Protein AF-A0A2W5N601-F1 (afdb_monomer_lite)

Foldseek 3Di:
DDDFDWDKDKDKDKDWAFPPDADLHGTKIKIKIKMKMATPTPRCVVVVFRMKIKIKIWMKHANCNNPPPFFGIKIWMWMWMDTPPDTDIDIDIDTHD

Radius of gyration: 17.99 Å; chains: 1; bounding box: 40×43×37 Å

Secondary structure (DSSP, 8-state):
-----B--EEEEEEEEEEEEEEETTEEEEEEEEEEEEE-TBHHHHHHT-SEEEEEEEEEEEE-TTTT-TT-SEEEEEEEEEEESS-EEEEEEEEEE-

Organism: Rhodovulum sulfidophilum (NCBI:txid35806)

Structure (mmCIF, N/CA/C/O backbone):
data_AF-A0A2W5N601-F1
#
_entry.id   AF-A0A2W5N601-F1
#
loop_
_atom_site.group_PDB
_atom_site.id
_atom_site.type_symbol
_atom_site.label_atom_id
_atom_site.label_alt_id
_atom_site.label_comp_id
_atom_site.label_asym_id
_atom_site.label_entity_id
_atom_site.label_seq_id
_atom_site.pdbx_PDB_ins_code
_atom_site.Cartn_x
_atom_site.Cartn_y
_atom_site.Cartn_z
_atom_site.occupancy
_atom_site.B_iso_or_equiv
_atom_site.auth_seq_id
_atom_site.auth_comp_id
_atom_site.auth_asym_id
_atom_site.auth_atom_id
_atom_site.pdbx_PDB_model_num
ATOM 1 N N . MET A 1 1 ? 18.893 -29.775 -20.450 1.00 38.06 1 MET A N 1
ATOM 2 C CA . MET A 1 1 ? 18.366 -29.328 -19.144 1.00 38.06 1 MET A CA 1
ATOM 3 C C . MET A 1 1 ? 18.078 -27.846 -19.275 1.00 38.06 1 MET A C 1
ATOM 5 O O . MET A 1 1 ? 19.002 -27.122 -19.613 1.00 38.06 1 MET A O 1
ATOM 9 N N . ALA A 1 2 ? 16.828 -27.413 -19.119 1.00 45.81 2 ALA A N 1
ATOM 10 C CA . ALA A 1 2 ? 16.518 -25.990 -18.998 1.00 45.81 2 ALA A CA 1
ATOM 11 C C . ALA A 1 2 ? 16.706 -25.617 -17.522 1.00 45.81 2 ALA A C 1
ATOM 13 O O . ALA A 1 2 ? 16.011 -26.170 -16.672 1.00 45.81 2 ALA A O 1
ATOM 14 N N . SER A 1 3 ? 17.696 -24.776 -17.223 1.00 50.38 3 SER A N 1
ATOM 15 C CA . SER A 1 3 ? 17.849 -24.151 -15.909 1.00 50.38 3 SER A CA 1
ATOM 16 C C . SER A 1 3 ? 17.188 -22.787 -16.012 1.00 50.38 3 SER A C 1
ATOM 18 O O . SER A 1 3 ? 17.697 -21.931 -16.727 1.00 50.38 3 SER A O 1
ATOM 20 N N . ALA A 1 4 ? 16.025 -22.626 -15.387 1.00 56.06 4 ALA A N 1
ATOM 21 C CA . ALA A 1 4 ? 15.384 -21.327 -15.247 1.00 56.06 4 ALA A CA 1
ATOM 22 C C . ALA A 1 4 ? 15.852 -20.744 -13.912 1.00 56.06 4 ALA A C 1
ATOM 24 O O . ALA A 1 4 ? 15.427 -21.203 -12.850 1.00 56.06 4 ALA A O 1
ATOM 25 N N . GLU A 1 5 ? 16.768 -19.781 -13.961 1.00 55.16 5 GLU A N 1
ATOM 26 C CA . GLU A 1 5 ? 17.165 -19.015 -12.782 1.00 55.16 5 GLU A CA 1
ATOM 27 C C . GLU A 1 5 ? 16.173 -17.861 -12.616 1.00 55.16 5 GLU A C 1
ATOM 29 O O . GLU A 1 5 ? 16.104 -16.944 -13.433 1.00 55.16 5 GLU A O 1
ATOM 34 N N . ALA A 1 6 ? 15.338 -17.965 -11.584 1.00 60.78 6 ALA A N 1
ATOM 35 C CA . ALA A 1 6 ? 14.373 -16.947 -11.197 1.00 60.78 6 ALA A CA 1
ATOM 36 C C . ALA A 1 6 ? 14.800 -16.383 -9.842 1.00 60.78 6 ALA A C 1
ATOM 38 O O . ALA A 1 6 ? 14.322 -16.810 -8.790 1.00 60.78 6 ALA A O 1
ATOM 39 N N . GLU A 1 7 ? 15.749 -15.456 -9.870 1.00 66.44 7 GLU A N 1
ATOM 40 C CA . GLU A 1 7 ? 16.142 -14.697 -8.690 1.00 66.44 7 GLU A CA 1
ATOM 41 C C . GLU A 1 7 ? 15.387 -13.368 -8.705 1.00 66.44 7 GLU A C 1
ATOM 43 O O . GLU A 1 7 ? 15.323 -12.695 -9.724 1.00 66.44 7 GLU A O 1
ATOM 48 N N . THR A 1 8 ? 14.780 -12.979 -7.585 1.00 74.12 8 THR A N 1
ATOM 49 C CA . THR A 1 8 ? 14.148 -11.662 -7.441 1.00 74.12 8 THR A CA 1
ATOM 50 C C . THR A 1 8 ? 14.708 -10.996 -6.200 1.00 74.12 8 THR A C 1
ATOM 52 O O . THR A 1 8 ? 14.584 -11.529 -5.095 1.00 74.12 8 THR A O 1
ATOM 55 N N . LEU A 1 9 ? 15.265 -9.798 -6.358 1.00 81.50 9 LEU A N 1
ATOM 56 C CA . LEU A 1 9 ? 15.623 -8.950 -5.228 1.00 81.50 9 LEU A CA 1
ATOM 57 C C . LEU A 1 9 ? 14.564 -7.865 -5.081 1.00 81.50 9 LEU A C 1
ATOM 59 O O . LEU A 1 9 ? 14.453 -6.994 -5.938 1.00 81.50 9 LEU A O 1
ATOM 63 N N . ALA A 1 10 ? 13.799 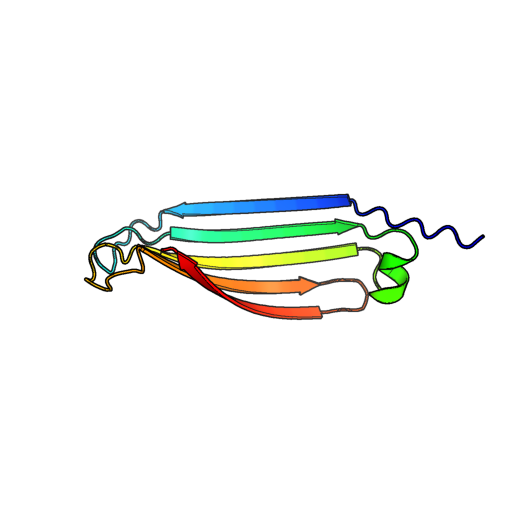-7.897 -3.992 1.00 86.88 10 ALA A N 1
ATOM 64 C CA . ALA A 1 10 ? 12.744 -6.924 -3.737 1.00 86.88 10 ALA A CA 1
ATOM 65 C C . ALA A 1 10 ? 13.002 -6.130 -2.452 1.00 86.88 10 ALA A C 1
ATOM 67 O O . ALA A 1 10 ? 13.216 -6.691 -1.377 1.00 86.88 10 ALA A O 1
ATOM 68 N N . LEU A 1 11 ? 12.911 -4.809 -2.567 1.00 91.81 11 LEU A N 1
ATOM 69 C CA . LEU A 1 11 ? 12.819 -3.872 -1.460 1.00 91.81 11 LEU A CA 1
ATOM 70 C C . LEU A 1 11 ? 11.368 -3.415 -1.332 1.00 91.81 11 LEU A C 1
ATOM 72 O O . LEU A 1 11 ? 10.755 -3.000 -2.314 1.00 91.81 11 LEU A O 1
ATOM 76 N N . TRP A 1 12 ? 10.828 -3.435 -0.116 1.00 94.19 12 TRP A N 1
ATOM 77 C CA . TRP A 1 12 ? 9.494 -2.916 0.161 1.00 94.19 12 TRP A CA 1
ATOM 78 C C . TRP A 1 12 ? 9.486 -2.088 1.442 1.00 94.19 12 TRP A C 1
ATOM 80 O O . TRP A 1 12 ? 10.203 -2.373 2.401 1.00 94.19 12 TRP A O 1
ATOM 90 N N . SER A 1 13 ? 8.646 -1.062 1.461 1.00 95.62 13 SER A N 1
ATOM 91 C CA . SER A 1 13 ? 8.379 -0.255 2.639 1.00 95.62 13 SER A CA 1
ATOM 92 C C . SER A 1 13 ? 6.910 0.158 2.686 1.00 95.62 13 SER A C 1
ATOM 94 O O . SER A 1 13 ? 6.234 0.346 1.670 1.00 95.62 13 SER A O 1
ATOM 96 N N . ARG A 1 14 ? 6.388 0.266 3.909 1.00 95.38 14 ARG A N 1
ATOM 97 C CA . ARG A 1 14 ? 5.044 0.775 4.176 1.00 95.38 14 ARG A CA 1
ATOM 98 C C . ARG A 1 14 ? 5.088 1.650 5.414 1.00 95.38 14 ARG A C 1
ATOM 100 O O . ARG A 1 14 ? 5.418 1.168 6.495 1.00 95.38 14 ARG A O 1
ATOM 107 N N . LEU A 1 15 ? 4.685 2.904 5.262 1.00 94.88 15 LEU A N 1
ATOM 108 C CA . LEU A 1 15 ? 4.567 3.853 6.357 1.00 94.88 15 LEU A CA 1
ATOM 109 C C . LEU A 1 15 ? 3.093 4.134 6.641 1.00 94.88 15 LEU A C 1
ATOM 111 O O . LEU A 1 15 ? 2.300 4.343 5.723 1.00 94.88 15 LEU A O 1
ATOM 115 N N . ARG A 1 16 ? 2.735 4.147 7.927 1.00 94.00 16 ARG A N 1
ATOM 116 C CA . ARG A 1 16 ? 1.421 4.588 8.394 1.00 94.00 16 ARG A CA 1
ATOM 117 C C . ARG A 1 16 ? 1.594 5.823 9.258 1.00 94.00 16 ARG A C 1
ATOM 119 O O . ARG A 1 16 ? 2.340 5.768 10.232 1.00 94.00 16 ARG A O 1
ATOM 126 N N . MET A 1 17 ? 0.901 6.903 8.919 1.00 94.25 17 MET A N 1
ATOM 127 C CA . MET A 1 17 ? 0.989 8.162 9.661 1.00 94.25 17 MET A CA 1
ATOM 128 C C . MET A 1 17 ? -0.391 8.549 10.199 1.00 94.25 17 MET A C 1
ATOM 130 O O . MET A 1 17 ? -1.374 8.465 9.455 1.00 94.25 17 MET A O 1
ATOM 134 N N . PRO A 1 18 ? -0.503 8.950 11.478 1.00 91.31 18 PRO A N 1
ATOM 135 C CA . PRO A 1 18 ? -1.750 9.488 12.004 1.00 91.31 18 PRO A CA 1
ATOM 136 C C . PRO A 1 18 ? -2.064 10.819 11.315 1.00 91.31 18 PRO A C 1
ATOM 138 O O . PRO A 1 18 ? -1.178 11.647 11.124 1.00 91.31 18 PRO A O 1
ATOM 141 N N . THR A 1 19 ? -3.326 11.025 10.942 1.00 90.25 19 THR A N 1
ATOM 142 C CA . THR A 1 19 ? -3.769 12.294 10.330 1.00 90.25 19 THR A CA 1
ATOM 143 C C . THR A 1 19 ? -4.211 13.334 11.358 1.00 90.25 19 THR A C 1
ATOM 145 O O . THR A 1 19 ? -4.376 14.497 11.012 1.00 90.25 19 THR A O 1
ATOM 148 N N . GLY A 1 20 ? -4.431 12.917 12.610 1.00 88.50 20 GLY A N 1
ATOM 149 C CA . GLY A 1 20 ? -5.069 13.740 13.642 1.00 88.50 20 GLY A CA 1
ATOM 150 C C . GLY A 1 20 ? -6.587 13.877 13.477 1.00 88.50 20 GLY A C 1
ATOM 151 O O . GLY A 1 20 ? -7.223 14.527 14.298 1.00 88.50 20 GLY A O 1
ATOM 152 N N . VAL A 1 21 ? -7.170 13.262 12.443 1.00 89.06 21 VAL A N 1
ATOM 153 C CA . VAL A 1 21 ? -8.613 13.257 12.185 1.00 89.06 21 VAL A CA 1
ATOM 154 C C . VAL A 1 21 ? -9.210 11.936 12.651 1.00 89.06 21 VAL A C 1
ATOM 156 O O . VAL A 1 21 ? -8.623 10.870 12.446 1.00 89.06 21 VAL A O 1
ATOM 159 N N . GLU A 1 22 ? -10.402 12.005 13.233 1.00 89.06 22 GLU A N 1
ATOM 160 C CA . GLU A 1 22 ? -11.209 10.841 13.585 1.00 89.06 22 GLU A CA 1
ATOM 161 C C . GLU A 1 22 ? -12.457 10.763 12.700 1.00 89.06 22 GLU A C 1
ATOM 163 O O . GLU A 1 22 ? -13.091 11.774 12.396 1.00 89.06 22 GLU A O 1
ATOM 168 N N . ALA A 1 23 ? -12.813 9.551 12.285 1.00 83.31 23 ALA A N 1
ATOM 169 C CA . ALA A 1 23 ? -14.067 9.241 11.611 1.00 83.31 23 ALA A CA 1
ATOM 170 C C . ALA A 1 23 ? -14.530 7.840 12.006 1.00 83.31 23 ALA A C 1
ATOM 172 O O . ALA A 1 23 ? -13.719 6.995 12.367 1.00 83.31 23 ALA A O 1
ATOM 173 N N . PHE A 1 24 ? -15.841 7.595 11.938 1.00 82.00 24 PHE A N 1
ATOM 174 C CA . PHE A 1 24 ? -16.437 6.287 12.258 1.00 82.00 24 PHE A CA 1
ATOM 175 C C . PHE A 1 24 ? -16.101 5.769 13.673 1.00 82.00 24 PHE A C 1
ATOM 177 O O . PHE A 1 24 ? -16.135 4.571 13.945 1.00 82.00 24 PHE A O 1
ATOM 184 N N . GLY A 1 25 ? -15.805 6.698 14.588 1.00 80.94 25 GLY A N 1
ATOM 185 C CA . GLY A 1 25 ? -15.406 6.401 15.958 1.00 80.94 25 GLY A CA 1
ATOM 186 C C . GLY A 1 25 ? -13.930 6.034 16.119 1.00 80.94 25 GLY A C 1
ATOM 187 O O . GLY A 1 25 ? -13.552 5.570 17.182 1.00 80.94 25 GLY A O 1
ATOM 188 N N . GLY A 1 26 ? -13.063 6.223 15.126 1.00 85.88 26 GLY A N 1
ATOM 189 C CA . GLY A 1 26 ? -11.634 5.988 15.326 1.00 85.88 26 GLY A CA 1
ATOM 190 C C . GLY A 1 26 ? -10.719 6.837 14.448 1.00 85.88 26 GLY A C 1
ATOM 191 O O . GLY A 1 26 ? -11.177 7.608 13.604 1.00 85.88 26 GLY A O 1
ATOM 192 N N . PRO A 1 27 ? -9.397 6.737 14.654 1.00 89.38 27 PRO A N 1
ATOM 193 C CA . PRO A 1 27 ? -8.434 7.586 13.969 1.00 89.38 27 PRO A CA 1
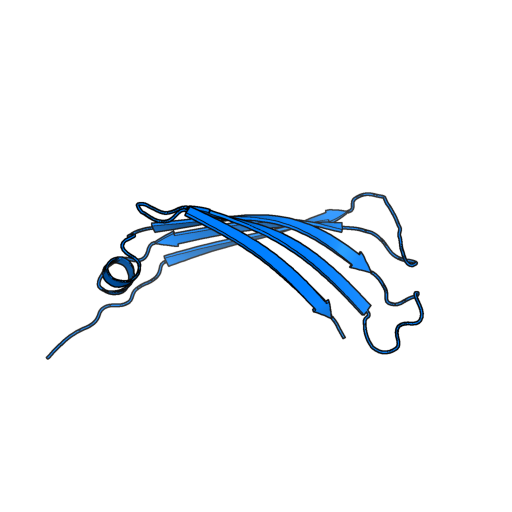ATOM 194 C C . PRO A 1 27 ? -8.266 7.184 12.501 1.00 89.38 27 PRO A C 1
ATOM 196 O O . PRO A 1 27 ? -8.048 6.013 12.177 1.00 89.38 27 PRO A O 1
ATOM 199 N N . ILE A 1 28 ? -8.257 8.179 11.616 1.00 91.06 28 ILE A N 1
ATOM 200 C CA . ILE A 1 28 ? -7.853 8.011 10.220 1.00 91.06 28 ILE A CA 1
ATOM 201 C C . ILE A 1 28 ? -6.324 8.043 10.138 1.00 91.06 28 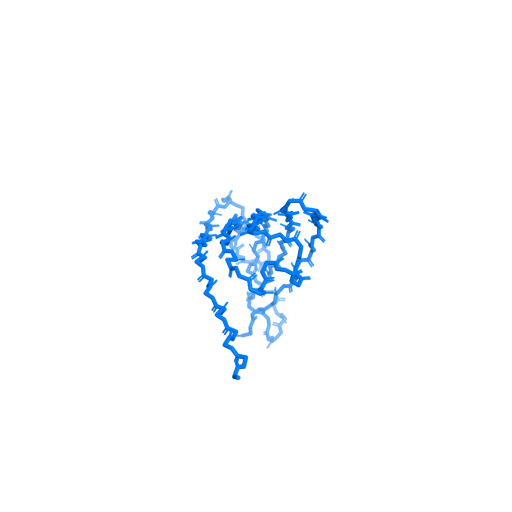ILE A C 1
ATOM 203 O O . ILE A 1 28 ? -5.654 8.932 10.682 1.00 91.06 28 ILE A O 1
ATOM 207 N N . ARG A 1 29 ? -5.752 7.092 9.401 1.00 94.69 29 ARG A N 1
ATOM 208 C CA . ARG A 1 29 ? -4.317 7.033 9.102 1.00 94.69 29 ARG A CA 1
ATOM 209 C C . ARG A 1 29 ? -4.093 7.116 7.603 1.00 94.69 29 ARG A C 1
ATOM 211 O O . ARG A 1 29 ? -4.854 6.550 6.826 1.00 94.69 29 ARG A O 1
ATOM 218 N N . THR A 1 30 ? -3.021 7.773 7.190 1.00 94.94 30 THR A N 1
ATOM 219 C CA . THR A 1 30 ? -2.539 7.663 5.810 1.00 94.94 30 THR A CA 1
ATOM 220 C C . THR A 1 30 ? -1.605 6.470 5.696 1.00 94.94 30 THR A C 1
ATOM 222 O O . THR A 1 30 ? -0.944 6.080 6.663 1.00 94.94 30 THR A O 1
ATOM 225 N N . VAL A 1 31 ? -1.574 5.865 4.516 1.00 95.69 31 VAL A N 1
ATOM 226 C CA . VAL A 1 31 ? -0.720 4.727 4.187 1.00 95.69 31 VAL A CA 1
ATOM 227 C C . VAL A 1 31 ? 0.084 5.099 2.954 1.00 95.69 31 VAL A C 1
ATOM 229 O O . VAL A 1 31 ? -0.492 5.288 1.888 1.00 95.69 31 VAL A O 1
ATOM 232 N N . ALA A 1 32 ? 1.400 5.188 3.095 1.00 96.50 32 ALA A N 1
ATOM 233 C CA . ALA A 1 32 ? 2.320 5.304 1.972 1.00 96.50 32 ALA A CA 1
ATOM 234 C C . ALA A 1 32 ? 3.018 3.957 1.763 1.00 96.50 32 ALA A C 1
ATOM 236 O O . ALA A 1 32 ? 3.460 3.323 2.724 1.00 96.50 32 ALA A O 1
ATOM 237 N N . GLU A 1 33 ? 3.097 3.509 0.518 1.00 96.56 33 GLU A N 1
ATOM 238 C CA . GLU A 1 33 ? 3.728 2.252 0.123 1.00 96.56 33 GLU A CA 1
ATOM 239 C C . GLU A 1 33 ? 4.789 2.536 -0.935 1.00 96.56 33 GLU A C 1
ATOM 241 O O . GLU A 1 33 ? 4.573 3.342 -1.838 1.00 96.56 33 GLU A O 1
ATOM 246 N N . PHE A 1 34 ? 5.924 1.858 -0.843 1.00 96.06 34 PHE A N 1
ATOM 247 C CA . PHE A 1 34 ? 6.921 1.845 -1.901 1.00 96.06 34 PHE A CA 1
ATOM 248 C C . PHE A 1 34 ? 7.482 0.437 -2.043 1.00 96.06 34 PHE A C 1
ATOM 250 O O . PHE A 1 34 ? 7.721 -0.254 -1.053 1.00 96.06 34 PHE A O 1
ATOM 257 N N . SER A 1 35 ? 7.700 0.002 -3.272 1.00 94.12 35 SER A N 1
ATOM 258 C CA . SER A 1 35 ? 8.399 -1.242 -3.554 1.00 94.12 35 SER A CA 1
ATOM 259 C C . SER A 1 35 ? 9.223 -1.106 -4.818 1.00 94.12 35 SER A C 1
ATOM 261 O O . SER A 1 35 ? 8.737 -0.557 -5.800 1.00 94.12 35 SER A O 1
ATOM 263 N N . ALA A 1 36 ? 10.433 -1.648 -4.808 1.00 91.88 36 ALA A N 1
ATOM 264 C CA . ALA A 1 36 ? 11.296 -1.760 -5.972 1.00 91.88 36 ALA A CA 1
ATOM 265 C C . ALA A 1 36 ? 11.804 -3.199 -6.057 1.00 91.88 36 ALA A C 1
ATOM 267 O O . ALA A 1 36 ? 12.255 -3.747 -5.056 1.00 91.88 36 ALA A O 1
ATOM 268 N N . SER A 1 37 ? 11.698 -3.819 -7.223 1.00 88.25 37 SER A N 1
ATOM 269 C CA . SER A 1 37 ? 12.119 -5.198 -7.459 1.00 88.25 37 SER A CA 1
ATOM 270 C C . SER A 1 37 ? 13.052 -5.250 -8.656 1.00 88.25 37 SER A C 1
ATOM 272 O O . SER A 1 37 ? 12.760 -4.641 -9.679 1.00 88.25 37 SER A O 1
ATOM 274 N N . TRP A 1 38 ? 14.155 -5.974 -8.520 1.00 83.50 38 TRP A N 1
ATOM 275 C CA . TRP A 1 38 ? 15.059 -6.351 -9.598 1.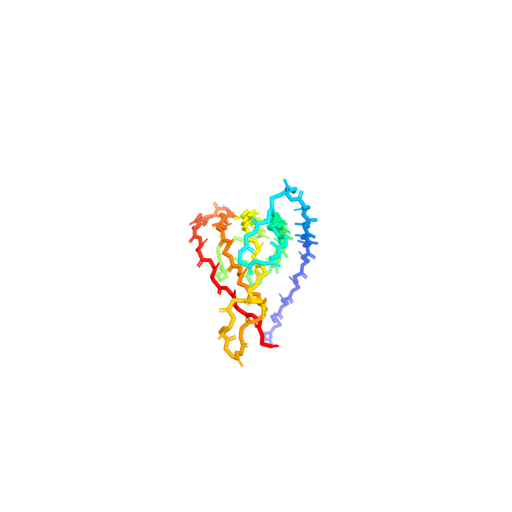00 83.50 38 TRP A CA 1
A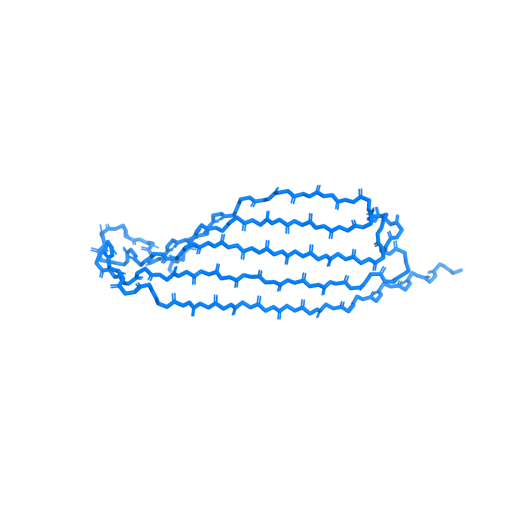TOM 276 C C . TRP A 1 38 ? 14.741 -7.798 -9.992 1.00 83.50 38 TRP A C 1
ATOM 278 O O . TRP A 1 38 ? 14.677 -8.669 -9.117 1.00 83.50 38 TRP A O 1
ATOM 288 N N . LEU A 1 39 ? 14.490 -8.027 -11.281 1.00 77.75 39 LEU A N 1
ATOM 289 C CA . LEU A 1 39 ? 13.966 -9.269 -11.865 1.00 77.75 39 LEU A CA 1
ATOM 290 C C . LEU A 1 39 ? 14.945 -9.835 -12.918 1.00 77.75 39 LEU A C 1
ATOM 292 O O . LEU A 1 39 ? 14.612 -9.880 -14.101 1.00 77.75 39 LEU A O 1
ATOM 296 N N . PRO A 1 40 ? 16.167 -10.236 -12.531 1.00 66.81 40 PRO A N 1
ATOM 297 C CA . PRO A 1 40 ? 17.162 -10.750 -13.460 1.00 66.81 40 PRO A CA 1
ATOM 298 C C . PRO A 1 40 ? 16.730 -12.102 -14.048 1.00 66.81 40 PRO A C 1
ATOM 300 O O . PRO A 1 40 ? 16.155 -12.946 -13.362 1.00 66.81 40 PRO A O 1
ATOM 303 N N . GLY A 1 41 ? 17.041 -12.322 -15.327 1.00 65.06 41 GLY A N 1
ATOM 304 C CA . GLY A 1 41 ? 16.848 -13.610 -16.001 1.00 65.06 41 GLY A CA 1
ATOM 305 C C . GLY A 1 41 ? 15.469 -13.797 -16.646 1.00 65.06 41 GLY A C 1
ATOM 306 O O . GLY A 1 41 ? 14.860 -12.866 -17.182 1.00 65.06 41 GLY A O 1
ATOM 307 N N . ASP A 1 42 ? 14.968 -15.033 -16.635 1.00 61.78 42 ASP A N 1
ATOM 308 C CA . ASP A 1 42 ? 13.771 -15.426 -17.397 1.00 61.78 42 ASP A CA 1
ATOM 309 C C . ASP A 1 42 ? 12.484 -14.727 -16.906 1.00 61.78 42 ASP A C 1
ATOM 311 O O . ASP A 1 42 ? 11.532 -14.553 -17.672 1.00 61.78 42 ASP A O 1
ATOM 315 N N . GLN A 1 43 ? 12.453 -14.253 -15.654 1.00 57.22 43 GLN A N 1
ATOM 316 C CA . GLN A 1 43 ? 11.334 -13.471 -15.107 1.00 57.22 43 GLN A CA 1
ATOM 317 C C . GLN A 1 43 ? 11.218 -12.073 -15.726 1.00 57.22 43 GLN A C 1
ATOM 319 O O . GLN A 1 43 ? 10.110 -11.662 -16.090 1.00 57.22 43 GLN A O 1
ATOM 324 N N . GLY A 1 44 ? 12.341 -11.366 -15.887 1.00 58.78 44 GLY A N 1
ATOM 325 C CA . GLY A 1 44 ? 12.374 -10.077 -16.578 1.00 58.78 44 GLY A CA 1
ATOM 326 C C . GLY A 1 44 ? 11.995 -10.214 -18.051 1.00 58.78 44 GLY A C 1
ATOM 327 O O . GLY A 1 44 ? 11.301 -9.362 -18.601 1.00 58.78 44 GLY A O 1
ATOM 328 N N . THR A 1 45 ? 12.307 -11.359 -18.667 1.00 59.56 45 THR A N 1
ATOM 329 C CA . THR A 1 45 ? 11.950 -11.659 -20.064 1.00 59.56 45 THR A CA 1
ATOM 330 C C . THR A 1 45 ? 10.432 -11.794 -20.272 1.00 59.56 45 THR A C 1
ATOM 332 O O . THR A 1 45 ? 9.896 -11.294 -21.264 1.00 59.56 45 THR A O 1
ATOM 335 N N . VAL A 1 46 ? 9.706 -12.411 -19.329 1.00 62.91 46 VAL A N 1
ATOM 336 C CA . VAL A 1 46 ? 8.233 -12.543 -19.391 1.00 62.91 46 VAL A CA 1
ATOM 337 C C . VAL A 1 46 ? 7.531 -11.208 -19.124 1.00 62.91 46 VAL A C 1
ATOM 339 O O . VAL A 1 46 ? 6.550 -10.883 -19.796 1.00 62.91 46 VAL A O 1
ATOM 342 N N . LEU A 1 47 ? 8.038 -10.420 -18.173 1.00 63.22 47 LEU A N 1
ATOM 343 C CA . LEU A 1 47 ? 7.491 -9.103 -17.821 1.00 63.22 47 LEU A CA 1
ATOM 344 C C . LEU A 1 47 ? 8.025 -7.964 -18.713 1.00 63.22 47 LEU A C 1
ATOM 346 O O . LEU A 1 47 ? 7.560 -6.831 -18.592 1.00 63.22 47 LEU A O 1
ATOM 350 N N . ARG A 1 48 ? 8.958 -8.272 -19.629 1.00 62.56 48 ARG A N 1
ATOM 351 C CA . ARG A 1 48 ? 9.712 -7.332 -20.482 1.00 62.56 48 ARG A CA 1
ATOM 352 C C . ARG A 1 48 ? 10.323 -6.179 -19.690 1.00 62.56 48 ARG A C 1
ATOM 354 O O . ARG A 1 48 ? 10.182 -5.015 -20.067 1.00 62.56 48 ARG A O 1
ATOM 361 N N . THR A 1 49 ? 10.885 -6.484 -18.533 1.00 64.44 49 THR A N 1
ATOM 362 C CA . THR A 1 49 ? 11.378 -5.478 -17.601 1.00 64.44 49 THR A CA 1
ATOM 363 C C . THR A 1 49 ? 12.309 -6.129 -16.588 1.00 64.44 49 THR A C 1
ATOM 365 O O . THR A 1 49 ? 11.889 -7.022 -15.853 1.00 64.44 49 THR A O 1
ATOM 368 N N . ASP A 1 50 ? 13.534 -5.618 -16.502 1.00 78.31 50 ASP A N 1
ATOM 369 C CA . ASP A 1 50 ? 14.534 -6.098 -15.540 1.00 78.31 50 ASP A CA 1
ATOM 370 C C . ASP A 1 50 ? 14.357 -5.471 -14.143 1.00 78.31 50 ASP A C 1
ATOM 372 O O . ASP A 1 50 ? 14.910 -5.956 -13.152 1.00 78.31 50 ASP A O 1
ATOM 376 N N . TRP A 1 51 ? 13.541 -4.415 -14.025 1.00 83.75 51 TRP A N 1
ATOM 377 C CA . TRP A 1 51 ? 13.238 -3.757 -12.752 1.00 83.75 51 TRP A CA 1
ATOM 378 C C . TRP A 1 51 ? 11.837 -3.137 -12.693 1.00 83.75 51 TRP A C 1
ATOM 380 O O . TRP A 1 51 ? 11.367 -2.490 -13.622 1.00 83.75 51 TRP A O 1
ATOM 390 N N . LEU A 1 52 ? 11.175 -3.240 -11.546 1.00 89.62 52 LEU A N 1
ATOM 391 C CA . LEU A 1 52 ? 9.841 -2.683 -11.346 1.00 89.62 52 LEU A CA 1
ATOM 392 C C . LEU A 1 52 ? 9.793 -1.871 -10.060 1.00 89.62 52 LEU A C 1
ATOM 394 O O . LEU A 1 52 ? 10.140 -2.372 -8.993 1.00 89.62 52 LEU A O 1
ATOM 398 N N . ALA A 1 53 ? 9.326 -0.631 -10.149 1.00 92.38 53 ALA A N 1
ATOM 399 C CA . ALA A 1 53 ? 9.070 0.222 -9.000 1.00 92.38 53 ALA A CA 1
ATOM 400 C C . ALA A 1 53 ? 7.579 0.546 -8.896 1.00 92.38 53 ALA A C 1
ATOM 402 O O . ALA A 1 53 ? 6.898 0.794 -9.886 1.00 92.38 53 ALA A O 1
ATOM 403 N N . GLN A 1 54 ? 7.061 0.573 -7.678 1.00 94.94 54 GLN A N 1
ATOM 404 C CA . GLN A 1 54 ? 5.680 0.916 -7.389 1.00 94.94 54 GLN A CA 1
ATOM 405 C C . GLN A 1 54 ? 5.641 1.838 -6.179 1.00 94.94 54 GLN A C 1
ATOM 407 O O . GLN A 1 54 ? 6.244 1.554 -5.146 1.00 94.94 54 GLN A O 1
ATOM 412 N N . ALA A 1 55 ? 4.888 2.924 -6.300 1.00 96.62 55 ALA A N 1
ATOM 413 C CA . ALA A 1 55 ? 4.563 3.821 -5.206 1.00 96.62 55 ALA A CA 1
ATOM 414 C C . ALA A 1 55 ? 3.051 3.814 -4.989 1.00 96.62 55 ALA A C 1
ATOM 416 O O . ALA A 1 55 ? 2.271 3.773 -5.941 1.00 96.62 55 ALA A O 1
ATOM 417 N N . GLY A 1 56 ? 2.624 3.848 -3.736 1.00 96.62 56 GLY A N 1
ATOM 418 C CA . GLY A 1 56 ? 1.221 3.866 -3.371 1.00 96.62 56 GLY A CA 1
ATOM 419 C C . GLY A 1 56 ? 0.932 4.863 -2.268 1.00 96.62 56 GLY A C 1
ATOM 420 O O . GLY A 1 56 ? 1.760 5.104 -1.390 1.00 96.62 56 GLY A O 1
ATOM 421 N N . TYR A 1 57 ? -0.267 5.427 -2.309 1.00 97.12 57 TYR A N 1
ATOM 422 C CA . TYR A 1 57 ? -0.778 6.295 -1.265 1.00 97.12 57 TYR A CA 1
ATOM 423 C C . TYR A 1 57 ? -2.249 5.998 -1.009 1.00 97.12 57 TYR A C 1
ATOM 425 O O . TYR A 1 57 ? -3.020 5.709 -1.926 1.00 97.12 57 TYR A O 1
ATOM 433 N N . GLY A 1 58 ? -2.641 6.040 0.253 1.00 95.81 58 GLY A N 1
ATOM 434 C CA . GLY A 1 58 ? -3.966 5.634 0.664 1.00 95.81 58 GLY A CA 1
ATOM 435 C C . GLY A 1 58 ? -4.341 6.104 2.050 1.00 95.81 58 GLY A C 1
ATOM 436 O O . GLY A 1 58 ? -3.568 6.752 2.757 1.00 95.81 58 GLY A O 1
ATOM 437 N N . ILE A 1 59 ? -5.549 5.722 2.436 1.00 94.31 59 ILE A N 1
ATOM 438 C CA . ILE A 1 59 ? -6.125 5.991 3.744 1.00 94.31 59 ILE A CA 1
ATOM 439 C C . ILE A 1 59 ? -6.604 4.692 4.375 1.00 94.31 59 ILE A C 1
ATOM 441 O O . ILE A 1 59 ? -7.038 3.757 3.700 1.00 94.31 59 ILE A O 1
ATOM 445 N N . GLU A 1 60 ? -6.518 4.649 5.690 1.00 93.56 60 GLU A N 1
ATOM 446 C CA . GLU A 1 60 ? -7.001 3.585 6.548 1.00 93.56 60 GLU A CA 1
ATOM 447 C C . GLU A 1 60 ? -7.932 4.224 7.579 1.00 93.56 60 GLU A C 1
ATOM 449 O O . GLU A 1 60 ? -7.555 5.190 8.244 1.00 93.56 60 GLU A O 1
ATOM 454 N N . PHE A 1 61 ? -9.144 3.694 7.689 1.00 90.62 61 PHE A N 1
ATOM 455 C CA . PHE A 1 61 ? -10.168 4.152 8.618 1.00 90.62 61 PHE A CA 1
ATOM 456 C C . PHE A 1 61 ? -10.597 3.002 9.525 1.00 90.62 61 PHE A C 1
ATOM 458 O O . PHE A 1 61 ? -10.721 1.853 9.092 1.00 90.62 61 PHE A O 1
ATOM 465 N N . ASP A 1 62 ? -10.784 3.327 10.797 1.00 87.88 62 ASP A N 1
ATOM 466 C CA . ASP A 1 62 ? -11.231 2.397 11.825 1.00 87.88 62 ASP A CA 1
ATOM 467 C C . ASP A 1 62 ? -12.757 2.464 11.923 1.00 87.88 62 ASP A C 1
ATOM 469 O O . ASP A 1 62 ? -13.319 3.542 12.085 1.00 87.88 62 ASP A O 1
ATOM 473 N N . VAL A 1 63 ? -13.420 1.325 11.745 1.00 82.88 63 VAL A N 1
ATOM 474 C CA . VAL A 1 63 ? -14.888 1.196 11.676 1.00 82.88 63 VAL A CA 1
ATOM 475 C C . VAL A 1 63 ? -15.423 0.232 12.733 1.00 82.88 63 VAL A C 1
ATOM 477 O O . VAL A 1 63 ? -16.609 -0.110 12.725 1.00 82.88 63 VAL A O 1
ATOM 480 N N . ALA A 1 64 ? -14.584 -0.163 13.696 1.00 78.31 64 ALA A N 1
ATOM 481 C CA . ALA A 1 64 ? -14.981 -1.064 14.772 1.00 78.31 64 ALA A CA 1
ATOM 482 C C . ALA A 1 64 ? -16.176 -0.528 15.586 1.00 78.31 64 ALA A C 1
ATOM 484 O O . ALA A 1 64 ? -16.979 -1.308 16.092 1.00 78.31 64 ALA A O 1
ATOM 485 N N . GLN A 1 65 ? -16.330 0.798 15.677 1.00 75.44 65 GLN A N 1
ATOM 486 C CA . GLN A 1 65 ? -17.389 1.441 16.464 1.00 75.44 65 GLN A CA 1
ATOM 487 C C . GLN A 1 65 ? -18.652 1.783 15.657 1.00 75.44 65 GLN A C 1
ATOM 489 O O . GLN A 1 65 ? -19.666 2.163 16.235 1.00 75.44 65 GLN A O 1
ATOM 494 N N . THR A 1 66 ? -18.638 1.613 14.331 1.00 70.75 66 THR A N 1
ATOM 495 C CA . THR A 1 66 ? -19.783 1.945 13.460 1.00 70.75 66 THR A CA 1
ATOM 496 C C . THR A 1 66 ? -20.895 0.896 13.414 1.00 70.75 66 THR A C 1
ATOM 498 O O . THR A 1 66 ? -21.883 1.090 12.711 1.00 70.75 66 THR A O 1
ATOM 501 N N . GLY A 1 67 ? -20.766 -0.214 14.146 1.00 65.94 67 GLY A N 1
ATOM 502 C CA . GLY A 1 67 ? -21.813 -1.238 14.223 1.00 65.94 67 GLY A CA 1
ATOM 503 C C . GLY A 1 67 ? -21.925 -2.141 12.989 1.00 65.94 67 GLY A C 1
ATOM 504 O O . GLY A 1 67 ? -22.916 -2.853 12.862 1.00 65.94 67 GLY A O 1
ATOM 505 N N . ILE A 1 68 ? -20.924 -2.147 12.093 1.00 73.31 68 ILE A N 1
ATOM 506 C CA . ILE A 1 68 ? -20.801 -3.147 11.020 1.00 73.31 68 ILE A CA 1
ATOM 507 C C . ILE A 1 68 ? -20.230 -4.425 11.658 1.00 73.31 68 ILE A C 1
ATOM 509 O O . ILE A 1 68 ? -19.049 -4.439 12.001 1.00 73.31 68 ILE A O 1
ATOM 513 N N . PRO A 1 69 ? -21.020 -5.502 11.829 1.00 65.81 69 PRO A N 1
ATOM 514 C CA . PRO A 1 69 ? -20.748 -6.564 12.808 1.00 65.81 69 PRO A CA 1
ATOM 515 C C . PRO A 1 69 ? -19.568 -7.502 12.492 1.00 65.81 69 PRO A C 1
ATOM 517 O O . PRO A 1 69 ? -19.430 -8.539 13.130 1.00 65.81 69 PRO A O 1
ATOM 520 N N . VAL A 1 70 ? -18.708 -7.169 11.527 1.00 76.25 70 VAL A N 1
ATOM 521 C CA . VAL A 1 70 ? -17.533 -7.982 11.167 1.00 76.25 70 VAL A CA 1
ATOM 522 C C . VAL A 1 70 ? -16.384 -7.143 10.600 1.00 76.25 70 VAL A C 1
ATOM 524 O O . VAL A 1 70 ? -15.365 -7.704 10.248 1.00 76.25 70 VAL A O 1
ATOM 527 N N . VAL A 1 71 ? -16.516 -5.822 10.433 1.00 80.19 71 VAL A N 1
ATOM 528 C CA . VAL A 1 71 ? -15.461 -5.017 9.794 1.00 80.19 71 VAL A CA 1
ATOM 529 C C . VAL A 1 71 ? -14.888 -4.058 10.818 1.00 80.19 71 VAL A C 1
ATOM 531 O O . VAL A 1 71 ? -15.562 -3.131 11.254 1.00 80.19 71 VAL A O 1
ATOM 534 N N . THR A 1 72 ? -13.628 -4.267 11.180 1.00 85.56 72 THR A N 1
ATOM 535 C CA . THR A 1 72 ? -12.919 -3.412 12.141 1.00 85.56 72 THR A CA 1
ATOM 536 C C . THR A 1 72 ? -12.182 -2.275 11.450 1.00 85.56 72 THR A C 1
ATOM 538 O O . THR A 1 72 ? -12.021 -1.196 12.009 1.00 85.56 72 THR A O 1
ATOM 541 N N . LYS A 1 73 ? -11.755 -2.478 10.203 1.00 89.50 73 LYS A N 1
ATOM 542 C CA . LYS A 1 73 ? -10.923 -1.514 9.485 1.00 89.50 73 LYS A CA 1
ATOM 543 C C . LYS A 1 73 ? -11.146 -1.600 7.990 1.00 89.50 73 LYS A C 1
ATOM 545 O O . LYS A 1 73 ? -11.170 -2.696 7.433 1.00 89.50 73 LYS A O 1
ATOM 550 N N . GLY A 1 74 ? -11.245 -0.448 7.340 1.00 91.31 74 GLY A N 1
ATOM 551 C CA . GLY A 1 74 ? -11.221 -0.336 5.888 1.00 91.31 74 GLY A CA 1
ATOM 552 C C . GLY A 1 74 ? -9.992 0.432 5.421 1.00 91.31 74 GLY A C 1
ATOM 553 O O . GLY A 1 74 ? -9.487 1.325 6.102 1.00 91.31 74 GLY A O 1
ATOM 554 N N . ARG A 1 75 ? -9.472 0.059 4.255 1.00 93.19 75 ARG A N 1
ATOM 555 C CA . ARG A 1 75 ? -8.308 0.696 3.648 1.00 93.19 75 ARG A CA 1
ATOM 556 C C . ARG A 1 75 ? -8.497 0.820 2.147 1.00 93.19 75 ARG A C 1
ATOM 558 O O . ARG A 1 75 ? -8.821 -0.156 1.473 1.00 93.19 75 ARG A O 1
ATOM 565 N N . LEU A 1 76 ? -8.203 2.007 1.637 1.00 94.94 76 LEU A N 1
ATOM 566 C CA . LEU A 1 76 ? -8.187 2.317 0.215 1.00 94.94 76 LEU A CA 1
ATOM 567 C C . LEU A 1 76 ? -6.791 2.813 -0.157 1.00 94.94 76 LEU A C 1
ATOM 569 O O . LEU A 1 76 ? -6.296 3.750 0.465 1.00 94.94 76 LEU A O 1
ATOM 573 N N . VAL A 1 77 ? -6.151 2.190 -1.145 1.00 96.88 77 VAL A N 1
ATOM 574 C CA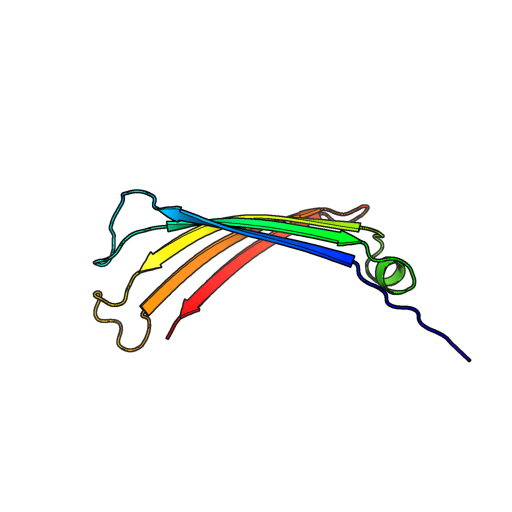 . VAL A 1 77 ? -4.810 2.569 -1.611 1.00 96.88 77 VAL A CA 1
ATOM 575 C C . VAL A 1 77 ? -4.798 2.679 -3.123 1.00 96.88 77 VAL A C 1
ATOM 577 O O . VAL A 1 77 ? -5.132 1.722 -3.820 1.00 96.88 77 VAL A O 1
ATOM 580 N N . PHE A 1 78 ? -4.357 3.823 -3.623 1.00 97.31 78 PHE A N 1
ATOM 581 C CA . PHE A 1 78 ? -3.995 3.998 -5.018 1.00 97.31 78 PHE A CA 1
ATOM 582 C C . PHE A 1 78 ? -2.518 3.661 -5.210 1.00 97.31 78 PHE A C 1
ATOM 584 O O . PHE A 1 78 ? -1.688 4.025 -4.378 1.00 97.31 78 PHE A O 1
ATOM 591 N N . ARG A 1 79 ? -2.185 2.968 -6.296 1.00 97.25 79 ARG A N 1
ATOM 592 C CA . ARG A 1 79 ? -0.826 2.554 -6.642 1.00 97.25 79 ARG A CA 1
ATOM 593 C C . ARG A 1 79 ? -0.502 2.963 -8.063 1.00 97.25 79 ARG A C 1
ATOM 595 O O . ARG A 1 79 ? -1.319 2.802 -8.965 1.00 97.25 79 ARG A O 1
ATOM 602 N N . TYR A 1 80 ? 0.716 3.438 -8.241 1.00 95.94 80 TYR A N 1
ATOM 603 C CA . TYR A 1 80 ? 1.327 3.697 -9.526 1.00 95.94 80 TYR A CA 1
ATOM 604 C C . TYR A 1 80 ? 2.563 2.818 -9.666 1.00 95.94 80 TYR A C 1
ATOM 606 O O . TYR A 1 80 ? 3.402 2.781 -8.767 1.00 95.94 80 TYR A O 1
ATOM 614 N N . THR A 1 81 ? 2.647 2.101 -10.779 1.00 94.81 81 THR A N 1
ATOM 615 C CA . THR A 1 81 ? 3.713 1.150 -11.090 1.00 94.81 81 THR A CA 1
ATOM 616 C C . THR A 1 81 ? 4.424 1.586 -12.356 1.00 94.81 81 THR A C 1
ATOM 618 O O . THR A 1 81 ? 3.772 1.962 -13.332 1.00 94.81 81 THR A O 1
ATOM 621 N N . ILE A 1 82 ? 5.749 1.508 -12.335 1.00 92.44 82 ILE A N 1
ATOM 622 C CA . ILE A 1 82 ? 6.631 1.800 -13.456 1.00 92.44 82 ILE A CA 1
ATOM 623 C C . ILE A 1 82 ? 7.682 0.698 -13.606 1.00 92.44 82 ILE A C 1
ATOM 625 O O . ILE A 1 82 ? 8.163 0.135 -12.624 1.00 92.44 82 ILE A O 1
ATOM 629 N N . GLY A 1 83 ? 8.049 0.436 -14.848 1.00 87.81 83 GLY A N 1
ATOM 630 C CA . GLY A 1 83 ? 9.174 -0.385 -15.273 1.00 87.81 83 GLY A CA 1
ATOM 631 C C . GLY A 1 83 ? 9.646 0.094 -16.645 1.00 87.81 83 GLY A C 1
ATOM 632 O O . GLY A 1 83 ? 9.194 1.131 -17.136 1.00 87.81 83 GLY A O 1
ATOM 633 N N . GLU A 1 84 ? 10.527 -0.660 -17.291 1.00 83.38 84 GLU A N 1
ATOM 634 C CA . GLU A 1 84 ? 11.152 -0.260 -18.564 1.00 83.38 84 GLU A CA 1
ATOM 635 C C . GLU A 1 84 ? 10.143 -0.111 -19.704 1.00 83.38 84 GLU A C 1
ATOM 637 O O . GLU A 1 84 ? 10.237 0.801 -20.530 1.00 83.38 84 GLU A O 1
ATOM 642 N N . HIS A 1 85 ? 9.148 -0.996 -19.735 1.00 82.81 85 HIS A N 1
ATOM 643 C CA . HIS A 1 85 ? 8.134 -1.045 -20.789 1.00 82.81 85 HIS A CA 1
ATOM 644 C C . HIS A 1 85 ? 6.705 -1.115 -20.245 1.00 82.81 85 HIS A C 1
ATOM 646 O O . HIS A 1 85 ? 5.761 -1.338 -21.004 1.00 82.81 85 HIS A O 1
ATOM 652 N N . LEU A 1 86 ? 6.538 -0.924 -18.936 1.00 82.31 86 LEU A N 1
ATOM 653 C CA . LEU A 1 86 ? 5.256 -1.041 -18.261 1.00 82.31 86 LEU A CA 1
ATOM 654 C C . LEU A 1 86 ? 5.003 0.181 -17.389 1.00 82.31 86 LEU A C 1
ATOM 656 O O . LEU A 1 86 ? 5.800 0.533 -16.524 1.00 82.31 86 LEU A O 1
ATOM 660 N N . THR A 1 87 ? 3.842 0.790 -17.581 1.00 91.00 87 THR A N 1
ATOM 661 C CA . THR A 1 87 ? 3.261 1.734 -16.633 1.00 91.00 87 THR A CA 1
ATOM 662 C C . THR A 1 87 ? 1.863 1.252 -16.280 1.00 91.00 87 THR A C 1
ATOM 664 O O . THR A 1 87 ? 1.143 0.705 -17.117 1.00 91.00 87 THR A O 1
ATOM 667 N N . GLY A 1 88 ? 1.486 1.393 -15.014 1.00 92.62 88 GLY A N 1
ATOM 668 C CA . GLY A 1 88 ? 0.230 0.851 -14.520 1.00 92.62 88 GLY A CA 1
ATOM 669 C C . GLY A 1 88 ? -0.311 1.629 -13.338 1.00 92.62 88 GLY A C 1
ATOM 670 O O . GLY A 1 88 ? 0.437 2.133 -12.501 1.00 92.62 88 GLY A O 1
ATOM 671 N N . TYR A 1 89 ? -1.633 1.686 -13.255 1.00 95.31 89 TYR A N 1
ATOM 672 C CA . TYR A 1 89 ? -2.352 2.243 -12.120 1.00 95.31 89 TYR A CA 1
ATOM 673 C C . TYR A 1 89 ? -3.198 1.146 -11.482 1.00 95.31 89 TYR A C 1
ATOM 675 O O . TYR A 1 89 ? -3.770 0.309 -12.179 1.00 95.31 89 TYR A O 1
ATOM 683 N N . GLY A 1 90 ? -3.288 1.153 -10.158 1.00 94.94 90 GLY A N 1
ATOM 684 C CA . GLY A 1 90 ? -4.076 0.190 -9.402 1.00 94.94 90 GLY A CA 1
ATOM 685 C C . GLY A 1 90 ? -4.825 0.867 -8.269 1.00 94.94 90 GLY A C 1
ATOM 686 O O . GLY A 1 90 ? -4.274 1.709 -7.565 1.00 94.94 90 GLY A O 1
ATOM 687 N N . LEU A 1 91 ? -6.074 0.469 -8.058 1.00 95.38 91 LEU A N 1
ATOM 688 C CA . LEU A 1 91 ? -6.845 0.854 -6.884 1.00 95.38 91 LEU A CA 1
ATOM 689 C C . LEU A 1 91 ? -7.118 -0.400 -6.056 1.00 95.38 91 LEU A C 1
ATOM 691 O O . LEU A 1 91 ? -7.707 -1.360 -6.542 1.00 95.38 91 LEU A O 1
ATOM 695 N N . GLY A 1 92 ? -6.649 -0.404 -4.812 1.00 93.50 92 GLY A N 1
ATOM 696 C CA . GLY A 1 92 ? -6.817 -1.510 -3.882 1.00 93.50 92 GLY A CA 1
ATOM 697 C C . GLY A 1 92 ? -7.760 -1.141 -2.752 1.00 93.50 92 GLY A C 1
ATOM 698 O O . GLY A 1 92 ? -7.528 -0.157 -2.052 1.00 93.50 92 GLY A O 1
ATOM 699 N N . PHE A 1 93 ? -8.769 -1.976 -2.535 1.00 93.56 93 PHE A N 1
ATOM 700 C CA . PHE A 1 93 ? -9.634 -1.922 -1.365 1.00 93.56 93 PHE A CA 1
ATOM 701 C C . PHE A 1 93 ? -9.358 -3.132 -0.468 1.00 93.56 93 PHE A C 1
ATOM 703 O O . PHE A 1 93 ? -9.207 -4.250 -0.960 1.00 93.56 93 PHE A O 1
ATOM 710 N N . ALA A 1 94 ? -9.254 -2.912 0.840 1.00 91.12 94 ALA A N 1
ATOM 711 C CA . ALA A 1 94 ? -9.053 -3.971 1.821 1.00 91.12 94 ALA A CA 1
ATOM 712 C C . ALA A 1 94 ? -9.903 -3.717 3.066 1.00 91.12 94 ALA A C 1
ATOM 714 O O . ALA A 1 94 ? -10.013 -2.580 3.523 1.00 91.12 94 ALA A O 1
ATOM 715 N N . VAL A 1 95 ? -10.440 -4.791 3.637 1.00 90.19 95 VAL A N 1
ATOM 716 C CA . VAL A 1 95 ? -11.145 -4.790 4.922 1.00 90.19 95 VAL A CA 1
ATOM 717 C C . VAL A 1 95 ? -10.480 -5.773 5.878 1.00 90.19 95 VAL A C 1
ATOM 719 O O . VAL A 1 95 ? -9.852 -6.737 5.442 1.00 90.19 95 VAL A O 1
ATOM 722 N N . SER A 1 96 ? -10.557 -5.497 7.175 1.00 87.12 96 SER A N 1
ATOM 723 C CA . SER A 1 96 ? -10.114 -6.403 8.241 1.00 87.12 96 SER A CA 1
ATOM 724 C C . SER A 1 96 ? -11.310 -6.828 9.083 1.00 87.12 96 SER A C 1
ATOM 726 O O . SER A 1 96 ? -12.218 -6.017 9.288 1.00 87.12 96 SER A O 1
ATOM 728 N N . PHE A 1 97 ? -11.280 -8.080 9.539 1.00 85.00 97 PHE A N 1
ATOM 729 C CA . PHE A 1 97 ? -12.331 -8.731 10.315 1.00 85.00 97 PHE A CA 1
ATOM 730 C C . PHE A 1 97 ? -11.840 -9.026 11.728 1.00 85.00 97 PHE A C 1
ATOM 732 O O . PHE A 1 97 ? -10.649 -9.396 11.848 1.00 85.00 97 PHE A O 1
#

Sequence (97 aa):
MASAEAETLALWSRLRMPTGVEAFGGPIRTVAEFSASWLPGDQGTVLRTDWLAQAGYGIEFDVAQTGIPVVTKGRLVFRYTIGEHLTGYGLGFAVSF

pLDDT: mean 83.55, std 13.75, range [38.06, 97.31]